Protein AF-D8G787-F1 (afdb_monomer_lite)

Secondary structure (DSSP, 8-state):
-----HHHHHHHHHHHHHHHHHHHHHHHHHHTTTS-HHIIIIIHHHHHHHHHHHHHHHHH-PPPPPHHHHHHHHHHHIIIIIIHHHHHHHHHHHS-HHHHHHHHHHTHHHH-

Structure (mmCIF, N/CA/C/O backbone):
data_AF-D8G787-F1
#
_entry.id   AF-D8G787-F1
#
loop_
_atom_site.group_PDB
_atom_site.id
_atom_site.type_symbol
_atom_site.label_atom_id
_atom_site.label_alt_id
_atom_site.label_comp_id
_atom_site.label_asym_id
_atom_site.label_entity_id
_atom_site.label_seq_id
_atom_site.pdbx_PDB_ins_code
_atom_site.Cartn_x
_atom_site.Cartn_y
_atom_site.Cartn_z
_atom_site.occupancy
_atom_site.B_iso_or_equiv
_atom_site.auth_seq_id
_atom_site.auth_comp_id
_atom_site.auth_asym_id
_atom_site.auth_atom_id
_atom_site.pdbx_PDB_model_num
ATOM 1 N N . MET A 1 1 ? -1.418 21.234 27.015 1.00 49.06 1 MET A N 1
ATOM 2 C CA . MET A 1 1 ? -1.346 20.612 25.673 1.00 49.06 1 MET A CA 1
ATOM 3 C C . MET A 1 1 ? -2.450 21.212 24.825 1.00 49.06 1 MET A C 1
ATOM 5 O O . MET A 1 1 ? -3.602 21.103 25.216 1.00 49.06 1 MET A O 1
ATOM 9 N N . LYS A 1 2 ? -2.110 21.927 23.748 1.00 63.28 2 LYS A N 1
ATOM 10 C CA . LYS A 1 2 ? -3.100 22.524 22.839 1.00 63.28 2 LYS A CA 1
ATOM 11 C C . LYS A 1 2 ? -3.825 21.368 22.143 1.00 63.28 2 LYS A C 1
ATOM 13 O O . LYS A 1 2 ? -3.163 20.541 21.523 1.00 63.28 2 LYS A O 1
ATOM 18 N N . GLN A 1 3 ? -5.133 21.250 22.349 1.00 72.69 3 GLN A N 1
ATOM 19 C CA . GLN A 1 3 ? -5.938 20.175 21.777 1.00 72.69 3 GLN A CA 1
ATOM 20 C C . GLN A 1 3 ? -5.917 20.350 20.256 1.00 72.69 3 GLN A C 1
ATOM 22 O O . GLN A 1 3 ? -6.335 21.389 19.751 1.00 72.69 3 GLN A O 1
ATOM 27 N N . ILE A 1 4 ? -5.294 19.404 19.553 1.00 78.44 4 ILE A N 1
ATOM 28 C CA . ILE A 1 4 ? -5.191 19.449 18.094 1.00 78.44 4 ILE A CA 1
ATOM 29 C C . ILE A 1 4 ? -6.598 19.227 17.551 1.00 78.44 4 ILE A C 1
ATOM 31 O O . ILE A 1 4 ? -7.279 18.291 17.970 1.00 78.44 4 ILE A O 1
ATOM 35 N N . ASP A 1 5 ? -7.029 20.109 16.658 1.00 90.31 5 ASP A N 1
ATOM 36 C CA . ASP A 1 5 ? -8.338 20.003 16.038 1.00 90.31 5 ASP A CA 1
ATOM 37 C C . ASP A 1 5 ? -8.436 18.736 15.169 1.00 90.31 5 ASP A C 1
ATOM 39 O O . ASP A 1 5 ? -7.462 18.318 14.534 1.00 90.31 5 ASP A O 1
ATOM 43 N N . SER A 1 6 ? -9.615 18.113 15.151 1.00 91.38 6 SER A N 1
ATOM 44 C CA . SER A 1 6 ? -9.838 16.834 14.460 1.00 91.38 6 SER A CA 1
ATOM 45 C C . SER A 1 6 ? -9.625 16.964 12.953 1.00 91.38 6 SER A C 1
ATOM 47 O O . SER A 1 6 ? -9.120 16.036 12.322 1.00 91.38 6 SER A O 1
ATOM 49 N N . GLU A 1 7 ? -9.931 18.135 12.388 1.00 93.12 7 GLU A N 1
ATOM 50 C CA . GLU A 1 7 ? -9.656 18.454 10.988 1.00 93.12 7 GLU A CA 1
ATOM 51 C C . GLU A 1 7 ? -8.150 18.442 10.699 1.00 93.12 7 GLU A C 1
ATOM 53 O O . GLU A 1 7 ? -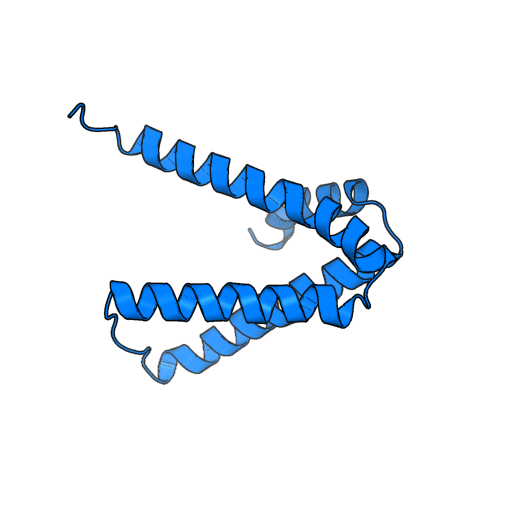7.697 17.798 9.753 1.00 93.12 7 GLU A O 1
ATOM 58 N N . THR A 1 8 ? -7.347 19.064 11.569 1.00 93.94 8 THR A N 1
ATOM 59 C CA . THR A 1 8 ? -5.882 19.098 11.420 1.00 93.94 8 THR A CA 1
ATOM 60 C C . THR A 1 8 ? -5.279 17.693 11.499 1.00 93.94 8 THR A C 1
ATOM 62 O O . THR A 1 8 ? -4.379 17.361 10.728 1.00 93.94 8 THR A O 1
ATOM 65 N N . VAL A 1 9 ? -5.789 16.840 12.396 1.00 94.31 9 VAL A N 1
ATOM 66 C CA . VAL A 1 9 ? -5.367 15.432 12.492 1.00 94.31 9 VAL A CA 1
ATOM 67 C C . VAL A 1 9 ? -5.737 14.657 11.223 1.00 94.31 9 VAL A C 1
ATOM 69 O O . VAL A 1 9 ? -4.907 13.918 10.692 1.00 94.31 9 VAL A O 1
ATOM 72 N N . GLY A 1 10 ? -6.953 14.853 10.703 1.00 95.00 10 GLY A N 1
ATOM 73 C CA . GLY A 1 10 ? -7.402 14.240 9.453 1.00 95.00 10 GLY A CA 1
ATOM 74 C C . GLY A 1 10 ? -6.529 14.636 8.260 1.00 95.00 10 GLY A C 1
ATOM 75 O O . GLY A 1 10 ? -6.066 13.768 7.518 1.00 95.00 10 GLY A O 1
ATOM 76 N N . LEU A 1 11 ? -6.228 15.930 8.119 1.00 95.81 11 LEU A N 1
ATOM 77 C CA . LEU A 1 11 ? -5.338 16.452 7.078 1.00 95.81 11 LEU A CA 1
ATOM 78 C C . LEU A 1 11 ? -3.915 15.899 7.208 1.00 95.81 11 LEU A C 1
ATOM 80 O O . LEU A 1 11 ? -3.309 15.532 6.201 1.00 95.81 11 LEU A O 1
ATOM 84 N N . ALA A 1 12 ? -3.392 15.779 8.431 1.00 96.00 12 ALA A N 1
ATOM 85 C CA . ALA A 1 12 ? -2.073 15.202 8.670 1.00 96.00 12 ALA A CA 1
ATOM 86 C C . ALA A 1 12 ? -2.003 13.729 8.234 1.00 96.00 12 ALA A C 1
ATOM 88 O O . ALA A 1 12 ? -1.056 13.336 7.549 1.00 96.00 12 ALA A O 1
ATOM 89 N N . TYR A 1 13 ? -3.012 12.916 8.570 1.00 95.50 13 TYR A N 1
ATOM 90 C CA . TYR A 1 13 ? -3.075 11.525 8.115 1.00 95.50 13 TYR A CA 1
ATOM 91 C C . TYR A 1 13 ? -3.265 11.410 6.602 1.00 95.50 13 TYR A C 1
ATOM 93 O O . TYR A 1 13 ? -2.619 10.570 5.976 1.00 95.50 13 TYR A O 1
ATOM 101 N N . GLY A 1 14 ? -4.092 12.272 6.005 1.00 95.75 14 GLY A N 1
ATOM 102 C CA . GLY A 1 14 ? -4.268 12.339 4.555 1.00 95.75 14 GLY A CA 1
ATOM 103 C C . GLY A 1 14 ? -2.957 12.658 3.835 1.00 95.75 14 GLY A C 1
ATOM 104 O O . GLY A 1 14 ? -2.556 11.925 2.932 1.00 95.75 14 GLY A O 1
ATOM 105 N N . PHE A 1 15 ? -2.240 13.691 4.286 1.00 96.25 15 PHE A N 1
ATOM 106 C CA . PHE A 1 15 ? -0.932 14.061 3.745 1.00 96.25 15 PHE A CA 1
ATOM 107 C C . PHE A 1 15 ? 0.088 12.926 3.873 1.00 96.25 15 PHE A C 1
ATOM 109 O O . PHE A 1 15 ? 0.779 12.602 2.909 1.00 96.25 15 PHE A O 1
ATOM 116 N N . LEU A 1 16 ? 0.156 12.283 5.041 1.00 96.69 16 LEU A N 1
ATOM 117 C CA . LEU A 1 16 ? 1.065 11.164 5.283 1.00 96.69 16 LEU A CA 1
ATOM 118 C C . LEU A 1 16 ? 0.740 9.974 4.368 1.00 96.69 16 LEU A C 1
ATOM 120 O O . LEU A 1 16 ? 1.649 9.367 3.802 1.00 96.69 16 LEU A O 1
ATOM 124 N N . GLY A 1 17 ? -0.548 9.691 4.155 1.00 93.56 17 GLY A N 1
ATOM 125 C CA . GLY A 1 17 ? -1.007 8.721 3.166 1.00 93.56 17 GLY A CA 1
ATOM 126 C C . GLY A 1 17 ? -0.521 9.073 1.761 1.00 93.56 17 GLY A C 1
ATOM 127 O O . GLY A 1 17 ? 0.168 8.270 1.136 1.00 93.56 17 GLY A O 1
ATOM 128 N N . VAL A 1 18 ? -0.805 10.290 1.285 1.00 94.38 18 VAL A N 1
ATOM 129 C CA . VAL A 1 18 ? -0.373 10.763 -0.042 1.00 94.38 18 VAL A CA 1
ATOM 130 C C . VAL A 1 18 ? 1.142 10.647 -0.205 1.00 94.38 18 VAL A C 1
ATOM 132 O O . VAL A 1 18 ? 1.603 10.151 -1.232 1.00 94.38 18 VAL A O 1
ATOM 135 N N . LEU A 1 19 ? 1.922 11.035 0.804 1.00 95.31 19 LEU A N 1
ATOM 136 C CA . LEU A 1 19 ? 3.381 10.968 0.774 1.00 95.31 19 LEU A CA 1
ATOM 137 C C . LEU A 1 19 ? 3.889 9.523 0.635 1.00 95.31 19 LEU A C 1
ATOM 139 O O . LEU A 1 19 ? 4.695 9.242 -0.253 1.00 95.31 19 LEU A O 1
ATOM 143 N N . ILE A 1 20 ? 3.387 8.590 1.452 1.00 93.00 20 ILE A N 1
ATOM 144 C CA . ILE A 1 20 ? 3.782 7.170 1.392 1.00 93.00 20 ILE A CA 1
ATOM 145 C C . ILE A 1 20 ? 3.370 6.538 0.054 1.00 93.00 20 ILE A C 1
ATOM 147 O O . ILE A 1 20 ? 4.163 5.839 -0.587 1.00 93.00 20 ILE A O 1
ATOM 151 N N . PHE A 1 21 ? 2.143 6.795 -0.402 1.00 89.19 21 PHE A N 1
ATOM 152 C CA . PHE A 1 21 ? 1.637 6.227 -1.652 1.00 89.19 21 PHE A CA 1
ATOM 153 C C . PHE A 1 21 ? 2.367 6.786 -2.879 1.00 89.19 21 PHE A C 1
ATOM 155 O O . PHE A 1 21 ? 2.713 6.016 -3.776 1.00 89.19 21 PHE A O 1
ATOM 162 N N . SER A 1 22 ? 2.698 8.080 -2.892 1.00 91.56 22 SER A N 1
ATOM 163 C CA . SER A 1 22 ? 3.430 8.717 -3.999 1.00 91.56 22 SER A CA 1
ATOM 164 C C . SER A 1 22 ? 4.817 8.108 -4.210 1.00 91.56 22 SER A C 1
ATOM 166 O O . SER A 1 22 ? 5.271 7.961 -5.343 1.00 91.56 22 SER A O 1
ATOM 168 N N . LEU A 1 23 ? 5.482 7.695 -3.127 1.00 93.50 23 LEU A N 1
ATOM 169 C CA . LEU A 1 23 ? 6.803 7.064 -3.178 1.00 93.50 23 LEU A CA 1
ATOM 170 C C . LEU A 1 23 ? 6.760 5.586 -3.589 1.00 93.50 23 LEU A C 1
ATOM 172 O O . LEU A 1 23 ? 7.786 5.032 -3.984 1.00 93.50 23 LEU A O 1
ATOM 176 N N . THR A 1 24 ? 5.590 4.943 -3.545 1.00 92.12 24 THR A N 1
ATOM 177 C CA . THR A 1 24 ? 5.467 3.497 -3.770 1.00 92.12 24 THR A CA 1
ATOM 178 C C . THR A 1 24 ? 5.923 3.086 -5.170 1.00 92.12 24 THR A C 1
ATOM 180 O O . THR A 1 24 ? 6.698 2.138 -5.302 1.00 92.12 24 THR A O 1
ATOM 183 N N . LEU A 1 25 ? 5.476 3.783 -6.222 1.00 92.38 25 LEU A N 1
ATOM 184 C CA . LEU A 1 25 ? 5.847 3.439 -7.600 1.00 92.38 25 LEU A CA 1
ATOM 185 C C . LEU A 1 25 ? 7.320 3.743 -7.919 1.00 92.38 25 LEU A C 1
ATOM 187 O O . LEU A 1 25 ? 7.980 2.841 -8.437 1.00 92.38 25 LEU A O 1
ATOM 191 N N . PRO A 1 26 ? 7.880 4.926 -7.583 1.00 93.31 26 PRO A N 1
ATOM 192 C CA . PRO A 1 26 ? 9.313 5.183 -7.732 1.00 93.31 26 PRO A CA 1
ATOM 193 C C . PRO A 1 26 ? 10.184 4.156 -7.001 1.00 93.31 26 PRO A C 1
ATOM 195 O O . PRO A 1 26 ? 11.102 3.599 -7.598 1.00 93.31 26 PRO A O 1
ATOM 198 N N . ALA A 1 27 ? 9.863 3.838 -5.743 1.00 93.81 27 ALA A N 1
ATOM 199 C CA . ALA A 1 27 ? 10.607 2.843 -4.973 1.00 93.81 27 ALA A CA 1
ATOM 200 C C . ALA A 1 27 ? 10.491 1.440 -5.587 1.00 93.81 27 ALA A C 1
ATOM 202 O O . ALA A 1 27 ? 11.486 0.731 -5.701 1.00 93.81 27 ALA A O 1
ATOM 203 N N . THR A 1 28 ? 9.295 1.053 -6.046 1.00 93.19 28 THR A N 1
ATOM 204 C CA . THR A 1 28 ? 9.091 -0.232 -6.732 1.00 93.19 28 THR A CA 1
ATOM 205 C C . THR A 1 28 ? 9.902 -0.289 -8.024 1.00 93.19 28 THR A C 1
ATOM 207 O O . THR A 1 28 ? 10.561 -1.291 -8.272 1.00 93.19 28 THR A O 1
ATOM 210 N N . ARG A 1 29 ? 9.915 0.789 -8.820 1.00 93.88 29 ARG A N 1
ATOM 211 C CA . ARG A 1 29 ? 10.685 0.881 -10.068 1.00 93.88 29 ARG A CA 1
ATOM 212 C C . ARG A 1 29 ? 12.188 0.729 -9.853 1.00 93.88 29 ARG A C 1
ATOM 214 O O . ARG A 1 29 ? 12.848 0.124 -10.698 1.00 93.88 29 ARG A O 1
ATOM 221 N N . LEU A 1 30 ? 12.703 1.278 -8.754 1.00 94.31 30 LEU A N 1
ATOM 222 C CA . LEU A 1 30 ? 14.095 1.108 -8.342 1.00 94.31 30 LEU A CA 1
ATOM 223 C C . LEU A 1 30 ? 14.362 -0.329 -7.875 1.00 94.31 30 LEU A C 1
ATOM 225 O O . LEU A 1 30 ? 15.306 -0.951 -8.341 1.00 94.31 30 LEU A O 1
ATOM 229 N N . ALA A 1 31 ? 13.498 -0.896 -7.031 1.00 93.69 31 ALA A N 1
ATOM 230 C CA . ALA A 1 31 ? 13.696 -2.234 -6.474 1.00 93.69 31 ALA A CA 1
ATOM 231 C C . ALA A 1 31 ? 13.640 -3.350 -7.535 1.00 93.69 31 ALA A C 1
ATOM 233 O O . ALA A 1 31 ? 14.449 -4.275 -7.500 1.00 93.69 31 ALA A O 1
ATOM 234 N N . VAL A 1 32 ? 12.722 -3.264 -8.507 1.00 95.25 32 VAL A N 1
ATOM 235 C CA . VAL A 1 32 ? 12.600 -4.283 -9.571 1.00 95.25 32 VAL A CA 1
ATOM 236 C C . VAL A 1 32 ? 13.731 -4.242 -10.603 1.00 95.25 32 VAL A C 1
ATOM 238 O O . VAL A 1 32 ? 13.788 -5.110 -11.473 1.00 95.25 32 VAL A O 1
ATOM 241 N N . ALA A 1 33 ? 14.612 -3.238 -10.538 1.00 91.75 33 ALA A N 1
ATOM 242 C CA . ALA A 1 33 ? 15.826 -3.204 -11.349 1.00 91.75 33 ALA A CA 1
ATOM 243 C C . ALA A 1 33 ? 16.874 -4.218 -10.858 1.00 91.75 33 ALA A C 1
ATOM 245 O O . ALA A 1 33 ? 17.667 -4.699 -11.661 1.00 91.75 33 ALA A O 1
ATOM 246 N N . GLU A 1 34 ? 16.853 -4.558 -9.566 1.00 92.50 34 GLU A N 1
ATOM 247 C CA . GLU A 1 34 ? 17.840 -5.446 -8.937 1.00 92.50 34 GLU A CA 1
ATOM 248 C C . GLU A 1 34 ? 17.227 -6.761 -8.431 1.00 92.50 34 GLU A C 1
ATOM 250 O O . GLU A 1 34 ? 17.914 -7.775 -8.342 1.00 92.50 34 GLU A O 1
ATOM 255 N N . ILE A 1 35 ? 15.929 -6.767 -8.112 1.00 92.94 35 ILE A N 1
ATOM 256 C CA . ILE A 1 35 ? 15.224 -7.895 -7.490 1.00 92.94 35 ILE A CA 1
ATOM 257 C C . ILE A 1 35 ? 14.056 -8.328 -8.387 1.00 92.94 35 ILE A C 1
ATOM 259 O O . ILE A 1 35 ? 13.421 -7.503 -9.045 1.00 92.94 35 ILE A O 1
ATOM 263 N N . ASP A 1 36 ? 13.720 -9.623 -8.402 1.00 92.06 36 ASP A N 1
ATOM 264 C CA . ASP A 1 36 ? 12.552 -10.095 -9.150 1.00 92.06 36 ASP A CA 1
ATOM 265 C C . ASP A 1 36 ? 11.252 -9.403 -8.697 1.00 92.06 36 ASP A C 1
ATOM 267 O O . ASP A 1 36 ? 10.964 -9.275 -7.503 1.00 92.06 36 ASP A O 1
ATOM 271 N N . SER A 1 37 ? 10.425 -8.998 -9.665 1.00 89.81 37 SER A N 1
ATOM 272 C CA . SER A 1 37 ? 9.182 -8.260 -9.415 1.00 89.81 37 SER A CA 1
ATOM 273 C C . SER A 1 37 ? 8.198 -9.002 -8.516 1.00 89.81 37 SER A C 1
ATOM 275 O O . SER A 1 37 ? 7.428 -8.366 -7.800 1.00 89.81 37 SER A O 1
ATOM 277 N N . THR A 1 38 ? 8.220 -10.334 -8.526 1.00 91.81 38 THR A N 1
ATOM 278 C CA . THR A 1 38 ? 7.359 -11.162 -7.676 1.00 91.81 38 THR A CA 1
ATOM 279 C C . THR A 1 38 ? 7.757 -11.018 -6.216 1.00 91.81 38 THR A C 1
ATOM 281 O O . THR A 1 38 ? 6.899 -10.832 -5.354 1.00 91.81 38 THR A O 1
ATOM 284 N N . VAL A 1 39 ? 9.064 -11.030 -5.941 1.00 91.81 39 VAL A N 1
ATOM 285 C CA . VAL A 1 39 ? 9.612 -10.852 -4.592 1.00 91.81 39 VAL A CA 1
ATOM 286 C C . VAL A 1 39 ? 9.389 -9.420 -4.116 1.00 91.81 39 VAL A C 1
ATOM 288 O O . VAL A 1 39 ? 8.938 -9.219 -2.992 1.00 91.81 39 VAL A O 1
ATOM 291 N N . VAL A 1 40 ? 9.617 -8.420 -4.973 1.00 91.94 40 VAL A N 1
ATOM 292 C CA . VAL A 1 40 ? 9.357 -7.012 -4.629 1.00 91.94 40 VAL A CA 1
ATOM 293 C C . VAL A 1 40 ? 7.873 -6.775 -4.342 1.00 91.94 40 VAL A C 1
ATOM 295 O O . VAL A 1 40 ? 7.537 -6.136 -3.347 1.00 91.94 40 VAL A O 1
ATOM 298 N N . GLY A 1 41 ? 6.978 -7.283 -5.193 1.00 90.81 41 GLY A N 1
ATOM 299 C CA . GLY A 1 41 ? 5.532 -7.110 -5.066 1.00 90.81 41 GLY A CA 1
ATOM 300 C C . GLY A 1 41 ? 4.949 -7.855 -3.866 1.00 90.81 41 GLY A C 1
ATOM 301 O O . GLY A 1 41 ? 4.405 -7.229 -2.9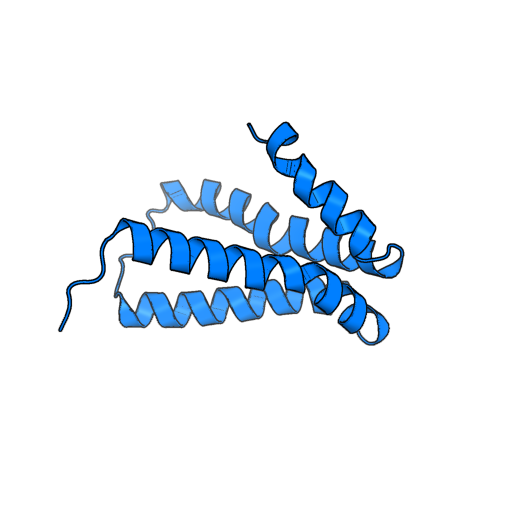55 1.00 90.81 41 GLY A O 1
ATOM 302 N N . LEU A 1 42 ? 5.080 -9.185 -3.844 1.00 90.56 42 LEU A N 1
ATOM 303 C CA . LEU A 1 42 ? 4.493 -10.025 -2.795 1.00 90.56 42 LEU A CA 1
ATOM 304 C C . LEU A 1 42 ? 5.249 -9.906 -1.475 1.00 90.56 42 LEU A C 1
ATOM 306 O O . LEU A 1 42 ? 4.622 -9.827 -0.421 1.00 90.56 42 LEU A O 1
ATOM 310 N N . GLY A 1 43 ? 6.582 -9.857 -1.518 1.00 89.94 43 GLY A N 1
ATOM 311 C CA . GLY A 1 43 ? 7.414 -9.791 -0.320 1.00 89.94 43 GLY A CA 1
ATOM 312 C C . GLY A 1 43 ? 7.099 -8.555 0.514 1.00 89.94 43 GLY A C 1
ATOM 313 O O . GLY A 1 43 ? 6.809 -8.682 1.703 1.00 89.94 43 GLY A O 1
ATOM 314 N N . ARG A 1 44 ? 7.047 -7.364 -0.103 1.00 87.56 44 ARG A N 1
ATOM 315 C CA . ARG A 1 44 ? 6.714 -6.134 0.637 1.00 87.56 44 ARG A CA 1
ATOM 316 C C . ARG A 1 44 ? 5.282 -6.147 1.166 1.00 87.56 44 ARG A C 1
ATOM 318 O O . ARG A 1 44 ? 5.061 -5.712 2.291 1.00 87.56 44 ARG A O 1
ATOM 325 N N . ALA A 1 45 ? 4.323 -6.646 0.382 1.00 8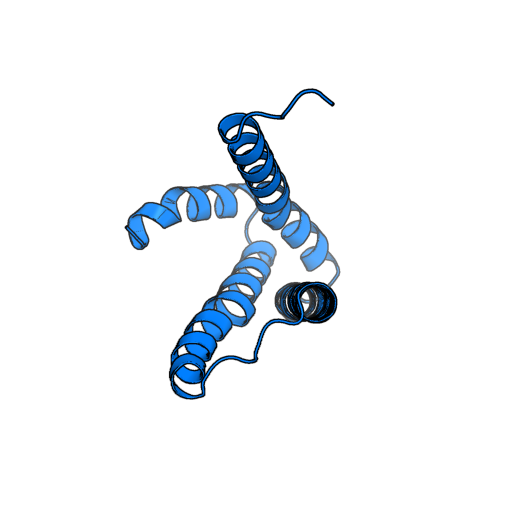8.62 45 ALA A N 1
ATOM 326 C CA . ALA A 1 45 ? 2.920 -6.667 0.777 1.00 88.62 45 ALA A CA 1
ATOM 327 C C . ALA A 1 45 ? 2.707 -7.606 1.971 1.00 88.62 45 ALA A C 1
ATOM 329 O O . ALA A 1 45 ? 2.168 -7.197 2.993 1.00 88.62 45 ALA A O 1
ATOM 330 N N . ILE A 1 46 ? 3.209 -8.839 1.891 1.00 90.44 46 ILE A N 1
ATOM 331 C CA . ILE A 1 46 ? 3.040 -9.837 2.950 1.00 90.44 46 ILE A CA 1
ATOM 332 C C . ILE A 1 46 ? 3.792 -9.419 4.215 1.00 90.44 46 ILE A C 1
ATOM 334 O O . ILE A 1 46 ? 3.216 -9.451 5.303 1.00 90.44 46 ILE A O 1
ATOM 338 N N . VAL A 1 47 ? 5.058 -9.008 4.099 1.00 90.81 47 VAL A N 1
ATOM 339 C CA . VAL A 1 47 ? 5.884 -8.672 5.268 1.00 90.81 47 VAL A CA 1
ATOM 340 C C . VAL A 1 47 ? 5.360 -7.415 5.955 1.00 90.81 47 VAL A C 1
ATOM 342 O O . VAL A 1 47 ? 5.112 -7.447 7.158 1.00 90.81 47 VAL A O 1
ATOM 345 N N . ALA A 1 48 ? 5.120 -6.327 5.217 1.00 89.00 48 ALA A N 1
ATOM 346 C CA . ALA A 1 48 ? 4.657 -5.087 5.834 1.00 89.00 48 ALA A CA 1
ATOM 347 C C . ALA A 1 48 ? 3.268 -5.262 6.460 1.00 89.00 48 ALA A C 1
ATOM 349 O O . ALA A 1 48 ? 3.070 -4.880 7.614 1.00 89.00 48 ALA A O 1
ATOM 350 N N . SER A 1 49 ? 2.324 -5.889 5.745 1.00 87.44 49 SER A N 1
ATOM 351 C CA . SER A 1 49 ? 0.970 -6.094 6.262 1.00 87.44 49 SER A CA 1
ATOM 352 C C . SER A 1 49 ? 0.938 -7.046 7.455 1.00 87.44 49 SER A C 1
ATOM 354 O O . SER A 1 49 ? 0.250 -6.749 8.428 1.00 87.44 49 SER A O 1
ATOM 356 N N . SER A 1 50 ? 1.685 -8.156 7.433 1.00 89.38 50 SER A N 1
ATOM 357 C CA . SER A 1 50 ? 1.702 -9.096 8.564 1.00 89.38 50 SER A CA 1
ATOM 358 C C . SER A 1 50 ? 2.337 -8.483 9.811 1.00 89.38 50 SER A C 1
ATOM 360 O O . SER A 1 50 ? 1.763 -8.591 10.894 1.00 89.38 50 SER A O 1
ATOM 362 N N . LEU A 1 51 ? 3.464 -7.777 9.673 1.00 93.50 51 LEU A N 1
ATOM 363 C CA . LEU A 1 51 ? 4.124 -7.115 10.798 1.00 93.50 51 LEU A CA 1
ATOM 364 C C . LEU A 1 51 ? 3.228 -6.044 11.428 1.00 93.50 51 LEU A C 1
ATOM 366 O O . LEU A 1 51 ? 3.016 -6.069 12.642 1.00 93.50 51 LEU A O 1
ATOM 370 N N . LEU A 1 52 ? 2.649 -5.149 10.619 1.00 90.12 52 LEU A N 1
ATOM 371 C CA . LEU A 1 52 ? 1.715 -4.133 11.114 1.00 90.12 52 LEU A CA 1
ATOM 372 C C . LEU A 1 52 ? 0.478 -4.762 11.757 1.00 90.12 52 LEU A C 1
ATOM 374 O O . LEU A 1 52 ? 0.085 -4.338 12.843 1.00 90.12 52 LEU A O 1
ATOM 378 N N . ALA A 1 53 ? -0.109 -5.788 11.137 1.00 89.62 53 ALA A N 1
ATOM 379 C CA . ALA A 1 53 ? -1.269 -6.477 11.692 1.00 89.62 53 ALA A CA 1
ATOM 380 C C . ALA A 1 53 ? -0.955 -7.103 13.059 1.00 89.62 53 ALA A C 1
ATOM 382 O O . ALA A 1 53 ? -1.721 -6.921 14.002 1.00 89.62 53 ALA A O 1
ATOM 383 N N . ILE A 1 54 ? 0.186 -7.786 13.203 1.00 91.81 54 ILE A N 1
ATOM 384 C CA . ILE A 1 54 ? 0.605 -8.399 14.473 1.00 91.81 54 ILE A CA 1
ATOM 385 C C . ILE A 1 54 ? 0.801 -7.332 15.555 1.00 91.81 54 ILE A C 1
ATOM 387 O O . ILE A 1 54 ? 0.335 -7.512 16.681 1.00 91.81 54 ILE A O 1
ATOM 391 N N . ILE A 1 55 ? 1.479 -6.226 15.233 1.00 94.75 55 ILE A N 1
ATOM 392 C CA . ILE A 1 55 ? 1.726 -5.131 16.181 1.00 94.75 55 ILE A CA 1
ATOM 393 C C . ILE A 1 55 ? 0.398 -4.517 16.634 1.00 94.75 55 ILE A C 1
ATOM 395 O O . ILE A 1 55 ? 0.148 -4.403 17.836 1.00 94.75 55 ILE A O 1
ATOM 399 N N . LEU A 1 56 ? -0.483 -4.181 15.690 1.00 92.19 56 LEU A N 1
ATOM 400 C CA . LEU A 1 56 ? -1.766 -3.556 15.994 1.00 92.19 56 LEU A CA 1
ATOM 401 C C . LEU A 1 56 ? -2.676 -4.484 16.793 1.00 92.19 5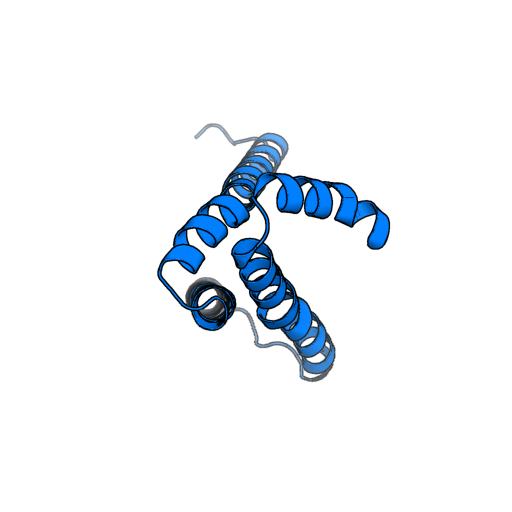6 LEU A C 1
ATOM 403 O O . LEU A 1 56 ? -3.244 -4.039 17.787 1.00 92.19 56 LEU A O 1
ATOM 407 N N . LEU A 1 57 ? -2.780 -5.767 16.439 1.00 91.94 57 LEU A N 1
ATOM 408 C CA . LEU A 1 57 ? -3.584 -6.734 17.193 1.00 91.94 57 LEU A CA 1
ATOM 409 C C . LEU A 1 57 ? -3.065 -6.920 18.625 1.00 91.94 57 LEU A C 1
ATOM 411 O O . LEU A 1 57 ? -3.867 -7.011 19.553 1.00 91.94 57 LEU A O 1
ATOM 415 N N . LYS A 1 58 ? -1.741 -6.912 18.835 1.00 92.69 58 LYS A N 1
ATOM 416 C CA . LYS A 1 58 ? -1.151 -6.986 20.182 1.00 92.69 58 LYS A CA 1
ATOM 417 C C . LYS A 1 58 ? -1.458 -5.750 21.027 1.00 92.69 58 LYS A C 1
ATOM 419 O O . LYS A 1 58 ? -1.764 -5.894 22.209 1.00 92.69 58 LYS A O 1
ATOM 424 N N . ILE A 1 59 ? -1.379 -4.557 20.436 1.00 96.00 59 ILE A N 1
ATOM 425 C CA . ILE A 1 59 ? -1.622 -3.287 21.139 1.00 96.00 59 ILE A CA 1
ATOM 426 C C . ILE A 1 59 ? -3.113 -3.103 21.435 1.00 96.00 59 ILE A C 1
ATOM 428 O O . ILE A 1 59 ? -3.489 -2.756 22.550 1.00 96.00 59 ILE A O 1
ATOM 432 N N . THR A 1 60 ? -3.967 -3.348 20.443 1.00 93.75 60 THR A N 1
ATOM 433 C CA . THR A 1 60 ? -5.404 -3.042 20.515 1.00 93.75 60 THR A CA 1
ATOM 434 C C . THR A 1 60 ? -6.244 -4.174 21.102 1.00 93.75 60 THR A C 1
ATOM 436 O O . THR A 1 60 ? -7.388 -3.932 21.477 1.00 93.75 60 THR A O 1
ATOM 439 N N . ARG A 1 61 ? -5.696 -5.400 21.182 1.00 90.12 61 ARG A N 1
ATOM 440 C CA . ARG A 1 61 ? -6.360 -6.615 21.697 1.00 90.12 61 ARG A CA 1
ATOM 441 C C . ARG A 1 61 ? -7.746 -6.864 21.087 1.00 90.12 61 ARG A C 1
ATOM 443 O O . ARG A 1 61 ? -8.653 -7.343 21.765 1.00 90.12 61 ARG A O 1
ATOM 450 N N . GLN A 1 62 ? -7.914 -6.517 19.813 1.00 86.81 62 GLN A N 1
ATOM 451 C CA . GLN A 1 62 ? -9.196 -6.636 19.120 1.00 86.81 62 GLN A CA 1
ATOM 452 C C . GLN A 1 62 ? -9.623 -8.108 18.977 1.00 86.81 62 GLN A C 1
ATOM 454 O O . GLN A 1 62 ? -8.769 -8.975 18.764 1.00 86.81 62 GLN A O 1
ATOM 459 N N . PRO A 1 63 ? -10.932 -8.408 19.073 1.00 83.31 63 PRO A N 1
ATOM 460 C CA . PRO A 1 63 ? -11.444 -9.753 18.842 1.00 83.31 63 PRO A CA 1
ATOM 461 C C . PRO A 1 63 ? -11.224 -10.181 17.383 1.00 83.31 63 PRO A C 1
ATOM 463 O O . PRO A 1 63 ? -11.308 -9.373 16.458 1.00 83.31 63 PRO A O 1
ATOM 466 N N . LEU A 1 64 ? -10.954 -11.472 17.170 1.00 81.94 64 LEU A N 1
ATOM 467 C CA . LEU A 1 64 ? -10.803 -12.032 15.825 1.00 81.94 64 LEU A CA 1
ATOM 468 C C . LEU A 1 64 ? -12.133 -11.973 15.056 1.00 81.94 64 LEU A C 1
ATOM 470 O O . LEU A 1 64 ? -13.206 -12.165 15.632 1.00 81.94 64 LEU A O 1
ATOM 474 N N . LEU A 1 65 ? -12.057 -11.722 13.744 1.00 80.69 65 LEU A N 1
ATOM 475 C CA . LEU A 1 65 ? -13.235 -11.595 12.883 1.00 80.69 65 LEU A CA 1
ATOM 476 C C . LEU A 1 65 ? -14.096 -12.870 12.899 1.00 80.69 65 LEU A C 1
ATOM 478 O O . LEU A 1 65 ? -13.595 -13.993 12.831 1.00 80.69 65 LEU A O 1
ATOM 482 N N . SER A 1 66 ? -15.419 -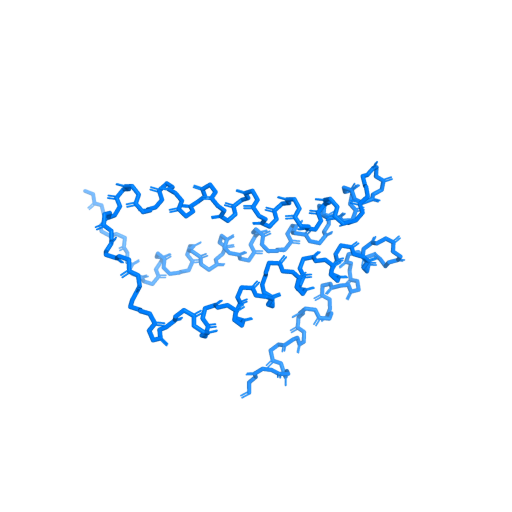12.682 12.907 1.00 86.50 66 SER A N 1
ATOM 483 C CA . SER A 1 66 ? -16.386 -13.771 12.732 1.00 86.50 66 SER A CA 1
ATOM 484 C C . SER A 1 66 ? -16.195 -14.463 11.379 1.00 86.50 66 SER A C 1
ATOM 486 O O . SER A 1 66 ? -15.937 -13.809 10.365 1.00 86.50 66 SER A O 1
ATOM 488 N N . ARG A 1 67 ? -16.396 -15.789 11.334 1.00 85.62 67 ARG A N 1
ATOM 489 C CA . ARG A 1 67 ? -16.201 -16.616 10.125 1.00 85.62 67 ARG A CA 1
ATOM 490 C C . ARG A 1 67 ? -16.985 -16.118 8.907 1.00 85.62 67 ARG A C 1
ATOM 492 O O . ARG A 1 67 ? -16.537 -16.308 7.783 1.00 85.62 67 ARG A O 1
ATOM 499 N N . LYS A 1 68 ? -18.117 -15.439 9.127 1.00 86.44 68 LYS A N 1
ATOM 500 C CA . LYS A 1 68 ? -18.942 -14.841 8.064 1.00 86.44 68 LYS A CA 1
ATOM 501 C C . LYS A 1 68 ? -18.222 -13.734 7.280 1.00 86.44 68 LYS A C 1
ATOM 503 O O . LYS A 1 68 ? -18.549 -13.522 6.122 1.00 86.44 68 LYS A O 1
ATOM 508 N N . HIS A 1 69 ? -17.244 -13.057 7.883 1.00 88.50 69 HIS A N 1
ATOM 509 C CA . HIS A 1 69 ? -16.475 -11.985 7.239 1.00 88.50 69 HIS A CA 1
ATOM 510 C C . HIS A 1 69 ? -15.153 -12.469 6.632 1.00 88.50 69 HIS A C 1
ATOM 512 O O . HIS A 1 69 ? -14.483 -11.704 5.945 1.00 88.50 69 HIS A O 1
ATOM 518 N N . LEU A 1 70 ? -14.770 -13.733 6.846 1.00 90.50 70 LEU A N 1
ATOM 519 C CA . LEU A 1 70 ? -13.532 -14.267 6.275 1.00 90.50 70 LEU A CA 1
ATOM 520 C C . LEU A 1 70 ? -13.603 -14.363 4.751 1.00 90.50 70 LEU A C 1
ATOM 522 O O . LEU A 1 70 ? -12.616 -14.069 4.091 1.00 90.50 70 LEU A O 1
ATOM 526 N N . SER A 1 71 ? -14.764 -14.707 4.186 1.00 90.62 71 SER A N 1
ATOM 527 C CA . SER A 1 71 ? -14.927 -14.802 2.731 1.00 90.62 71 SER A CA 1
ATOM 528 C C . SER A 1 71 ? -14.658 -13.463 2.042 1.00 90.62 71 SER A C 1
ATOM 530 O O . SER A 1 71 ? -13.860 -13.405 1.109 1.00 90.62 71 SER A O 1
ATOM 532 N N . ILE A 1 72 ? -15.260 -12.375 2.532 1.00 92.06 72 ILE A N 1
ATOM 533 C CA . ILE A 1 72 ? -15.053 -11.045 1.951 1.00 92.06 72 ILE A CA 1
ATOM 534 C C . ILE A 1 72 ? -13.638 -10.529 2.212 1.00 92.06 72 ILE A C 1
ATOM 536 O O . ILE A 1 72 ? -13.028 -9.932 1.328 1.00 92.06 72 ILE A O 1
ATOM 540 N N . LEU A 1 73 ? -13.070 -10.838 3.382 1.00 91.12 73 LEU A N 1
ATOM 541 C CA . LEU A 1 73 ? -11.682 -10.514 3.686 1.00 91.12 73 LEU A CA 1
ATOM 542 C C . LEU A 1 73 ? -10.719 -11.210 2.717 1.00 91.12 73 LEU A C 1
ATOM 544 O O . LEU A 1 73 ? -9.776 -10.576 2.259 1.00 91.12 73 LEU A O 1
ATOM 548 N N . CYS A 1 74 ? -10.962 -12.476 2.364 1.00 91.38 74 CYS A N 1
ATOM 549 C CA . CYS A 1 74 ? -10.152 -13.195 1.382 1.00 91.38 74 CYS A CA 1
ATOM 550 C C . CYS A 1 74 ? -10.192 -12.527 0.002 1.00 91.38 74 CYS A C 1
ATOM 552 O O . CYS A 1 74 ? -9.149 -12.419 -0.635 1.00 91.38 74 CYS A O 1
ATOM 554 N N . VAL A 1 75 ? -11.356 -12.038 -0.441 1.00 93.81 75 VAL A N 1
ATOM 555 C CA . VAL A 1 75 ? -11.486 -11.322 -1.724 1.00 93.81 75 VAL A CA 1
ATOM 556 C C . VAL A 1 75 ? -10.686 -10.018 -1.704 1.00 93.81 75 VAL A C 1
ATOM 558 O O . VAL A 1 75 ? -9.891 -9.764 -2.609 1.00 93.81 75 VAL A O 1
ATOM 561 N N . VAL A 1 76 ? -10.835 -9.216 -0.646 1.00 92.88 76 VAL A N 1
ATOM 562 C CA . VAL A 1 76 ? -10.085 -7.959 -0.492 1.00 92.88 76 VAL A CA 1
ATOM 563 C C . VAL A 1 76 ? -8.583 -8.232 -0.397 1.00 92.88 76 VAL A C 1
ATOM 565 O O . VAL A 1 76 ? -7.795 -7.581 -1.078 1.00 92.88 76 VAL A O 1
ATOM 568 N N . ALA A 1 77 ? -8.173 -9.227 0.390 1.00 90.50 77 ALA A N 1
ATOM 569 C CA . ALA A 1 77 ? -6.773 -9.612 0.534 1.00 90.50 77 ALA A CA 1
ATOM 570 C C . ALA A 1 77 ? -6.178 -10.112 -0.789 1.00 90.50 77 ALA A C 1
ATOM 572 O O . ALA A 1 77 ? -5.049 -9.756 -1.114 1.00 90.50 77 ALA A O 1
ATOM 573 N N . ALA A 1 78 ? -6.931 -10.873 -1.587 1.00 92.62 78 ALA A N 1
ATOM 574 C CA . ALA A 1 78 ? -6.487 -11.295 -2.912 1.00 92.62 78 ALA A CA 1
ATOM 575 C C . ALA A 1 78 ? -6.206 -10.083 -3.815 1.00 92.62 78 ALA A C 1
ATOM 577 O O . ALA A 1 78 ? -5.160 -10.031 -4.458 1.00 92.62 78 ALA A O 1
ATOM 578 N N . GLY A 1 79 ? -7.073 -9.068 -3.808 1.00 92.62 79 GLY A N 1
ATOM 579 C CA . GLY A 1 79 ? -6.848 -7.834 -4.564 1.00 92.62 79 GLY A CA 1
ATOM 580 C C . GLY A 1 79 ? -5.670 -7.005 -4.043 1.00 92.62 79 GLY A C 1
ATOM 581 O O . GLY A 1 79 ? -4.819 -6.583 -4.821 1.00 92.62 79 GLY A O 1
ATOM 582 N N . VAL A 1 80 ? -5.593 -6.788 -2.729 1.00 90.38 80 VAL A N 1
ATOM 583 C CA . VAL A 1 80 ? -4.656 -5.830 -2.115 1.00 90.38 80 VAL A CA 1
ATOM 584 C C . VAL A 1 80 ? -3.263 -6.417 -1.875 1.00 90.38 80 VAL A C 1
ATOM 586 O O . VAL A 1 80 ? -2.285 -5.677 -1.927 1.00 90.38 80 VAL A O 1
ATOM 589 N N . ILE A 1 81 ? -3.143 -7.726 -1.630 1.00 88.19 81 ILE A N 1
ATOM 590 C CA . ILE A 1 81 ? -1.854 -8.391 -1.365 1.00 88.19 81 ILE A CA 1
ATOM 591 C C . ILE A 1 81 ? -1.288 -9.020 -2.635 1.00 88.19 81 ILE A C 1
ATOM 593 O O . ILE A 1 81 ? -0.087 -8.920 -2.878 1.00 88.19 81 ILE A O 1
ATOM 597 N N . VAL A 1 82 ? -2.139 -9.657 -3.445 1.00 88.81 82 VAL A N 1
ATOM 598 C CA . VAL A 1 82 ? -1.690 -10.363 -4.650 1.00 88.81 82 VAL A CA 1
ATOM 599 C C . VAL A 1 82 ? -1.871 -9.484 -5.879 1.00 88.81 82 VAL A C 1
ATOM 601 O O . VAL A 1 82 ? -0.883 -9.120 -6.502 1.00 88.81 82 VAL A O 1
ATOM 604 N N . GLY A 1 83 ? -3.107 -9.102 -6.204 1.00 91.50 83 GLY A N 1
ATOM 605 C CA . GLY A 1 83 ? -3.441 -8.416 -7.453 1.00 91.50 83 GLY A CA 1
ATOM 606 C C . GLY A 1 83 ? -2.648 -7.128 -7.654 1.00 91.50 83 GLY A C 1
ATOM 607 O O . GLY A 1 83 ? -1.812 -7.039 -8.549 1.00 91.50 83 GLY A O 1
ATOM 608 N N . PHE A 1 84 ? -2.873 -6.132 -6.801 1.00 91.19 84 PHE A N 1
ATOM 609 C CA . PHE A 1 84 ? -2.273 -4.815 -6.963 1.00 91.19 84 PHE A CA 1
ATOM 610 C C . PHE A 1 84 ? -0.736 -4.828 -6.867 1.00 91.19 84 PHE A C 1
ATOM 612 O O . PHE A 1 84 ? -0.099 -4.365 -7.813 1.00 91.19 84 PHE A O 1
ATOM 619 N N . PRO A 1 85 ? -0.098 -5.369 -5.806 1.00 91.94 85 PRO A N 1
ATOM 620 C CA . PRO A 1 85 ? 1.351 -5.269 -5.645 1.00 91.94 85 PRO A CA 1
ATOM 621 C C . PRO A 1 85 ? 2.133 -6.062 -6.690 1.00 91.94 85 PRO A C 1
ATOM 623 O O . PRO A 1 85 ? 3.199 -5.610 -7.109 1.00 91.94 85 PRO A O 1
ATOM 626 N N . LEU A 1 86 ? 1.620 -7.225 -7.112 1.00 92.44 86 LEU A N 1
ATOM 627 C CA . LEU A 1 86 ? 2.266 -8.055 -8.127 1.00 92.44 86 LEU A CA 1
ATOM 628 C C . LEU A 1 86 ? 2.161 -7.405 -9.507 1.00 92.44 86 LEU A C 1
ATOM 630 O O . LEU A 1 86 ? 3.176 -7.249 -10.185 1.00 92.44 86 LEU A O 1
ATOM 634 N N . LEU A 1 87 ? 0.955 -6.983 -9.905 1.00 92.75 87 LEU A N 1
ATOM 635 C CA . LEU A 1 87 ? 0.733 -6.340 -11.201 1.00 92.75 87 LEU A CA 1
ATOM 636 C C . LEU A 1 87 ? 1.465 -4.999 -11.288 1.00 92.75 87 LEU A C 1
ATOM 638 O O . LEU A 1 87 ? 2.075 -4.703 -12.315 1.00 92.75 87 LEU A O 1
ATOM 642 N N . SER A 1 88 ? 1.477 -4.209 -10.207 1.00 92.25 88 SER A N 1
ATOM 643 C CA . SER A 1 88 ? 2.204 -2.941 -10.180 1.00 92.25 88 SER A CA 1
ATOM 644 C C . SER A 1 88 ? 3.717 -3.163 -10.260 1.00 92.25 88 SER A C 1
ATOM 646 O O . SER A 1 88 ? 4.389 -2.467 -11.015 1.00 92.25 88 SER A O 1
ATOM 648 N N . ALA A 1 89 ? 4.270 -4.142 -9.533 1.00 92.50 89 ALA A N 1
ATOM 649 C CA . ALA A 1 89 ? 5.694 -4.471 -9.613 1.00 92.50 89 ALA A CA 1
ATOM 650 C C . ALA A 1 89 ? 6.089 -4.994 -10.999 1.00 92.50 89 ALA A C 1
ATOM 652 O O . ALA A 1 89 ? 7.137 -4.619 -11.524 1.00 92.50 89 ALA A O 1
ATOM 653 N N . TRP A 1 90 ? 5.238 -5.812 -11.618 1.00 94.12 90 TRP A N 1
ATOM 654 C CA . TRP A 1 90 ? 5.453 -6.294 -12.977 1.00 94.12 90 TRP A CA 1
ATOM 655 C C . TRP A 1 90 ? 5.440 -5.149 -13.999 1.00 94.12 90 TRP A C 1
ATOM 657 O O . TRP A 1 90 ? 6.365 -5.040 -14.803 1.00 94.12 90 TRP A O 1
ATOM 667 N N . ALA A 1 91 ? 4.464 -4.240 -13.920 1.00 92.81 91 ALA A N 1
ATOM 668 C CA . ALA A 1 91 ? 4.395 -3.064 -14.788 1.00 92.81 91 ALA A CA 1
ATOM 669 C C . ALA A 1 91 ? 5.638 -2.171 -14.647 1.00 92.81 91 ALA A C 1
ATOM 671 O O . ALA A 1 91 ? 6.178 -1.693 -15.645 1.00 92.81 91 ALA A O 1
ATOM 672 N N . MET A 1 92 ? 6.145 -1.997 -13.422 1.00 95.44 92 MET A N 1
ATOM 673 C CA . MET A 1 92 ? 7.355 -1.213 -13.162 1.00 95.44 92 MET A CA 1
ATOM 674 C C . MET A 1 92 ? 8.632 -1.837 -13.748 1.00 95.44 92 MET A C 1
ATOM 676 O O . MET A 1 92 ? 9.644 -1.149 -13.816 1.00 95.44 92 MET A O 1
ATOM 680 N N . ARG A 1 93 ? 8.632 -3.090 -14.226 1.00 92.94 93 ARG A N 1
ATOM 681 C CA . ARG A 1 93 ? 9.782 -3.604 -14.997 1.00 92.94 93 ARG A CA 1
ATOM 682 C C . ARG A 1 93 ? 9.934 -2.886 -16.339 1.00 92.94 93 ARG A C 1
ATOM 684 O O . ARG A 1 93 ? 11.053 -2.711 -16.810 1.00 92.94 93 ARG A O 1
ATOM 691 N N . TRP A 1 94 ? 8.820 -2.459 -16.933 1.00 91.88 94 TRP A N 1
ATOM 692 C CA . TRP A 1 94 ? 8.772 -1.969 -18.313 1.00 91.88 94 TRP A CA 1
ATOM 693 C C . TRP A 1 94 ? 8.402 -0.490 -18.416 1.00 91.88 94 TRP A C 1
ATOM 695 O O . TRP A 1 94 ? 8.882 0.200 -19.311 1.00 91.88 94 TRP A O 1
ATOM 705 N N . LEU A 1 95 ? 7.573 0.015 -17.498 1.00 93.62 95 LEU A N 1
ATOM 706 C CA . LEU A 1 95 ? 7.085 1.390 -17.519 1.00 93.62 95 LEU A CA 1
ATOM 707 C C . LEU A 1 95 ? 7.801 2.268 -16.484 1.00 93.62 95 LEU A C 1
ATOM 709 O O . LEU A 1 95 ? 8.157 1.802 -15.397 1.00 93.62 95 LEU A O 1
ATOM 713 N N . PRO A 1 96 ? 7.986 3.567 -16.774 1.00 93.56 96 PRO A N 1
ATOM 714 C CA . PRO A 1 96 ? 8.424 4.521 -15.766 1.00 93.56 96 PRO A CA 1
ATOM 715 C C . PRO A 1 96 ? 7.307 4.774 -14.740 1.00 93.56 96 PRO A C 1
ATOM 717 O O . PRO A 1 96 ? 6.113 4.691 -15.046 1.00 93.56 96 PRO A O 1
ATOM 720 N N . ALA A 1 97 ? 7.696 5.167 -13.525 1.00 92.38 97 ALA A N 1
ATOM 721 C CA . ALA A 1 97 ? 6.758 5.432 -12.431 1.00 92.38 97 ALA A CA 1
ATOM 722 C C . ALA A 1 97 ? 5.723 6.527 -12.762 1.00 92.38 97 ALA A C 1
ATOM 724 O O . ALA A 1 97 ? 4.600 6.465 -12.269 1.00 92.38 97 ALA A O 1
ATOM 725 N N . SER A 1 98 ? 6.063 7.484 -13.634 1.00 93.88 98 SER A N 1
ATOM 726 C CA . SER A 1 98 ? 5.151 8.548 -14.080 1.00 93.88 98 SER A CA 1
ATOM 727 C C . SER A 1 98 ? 3.905 8.015 -14.792 1.00 93.88 98 SER A C 1
ATOM 729 O O . SER A 1 98 ? 2.809 8.506 -14.544 1.00 93.88 98 SER A O 1
ATOM 731 N N . HIS A 1 99 ? 4.043 6.977 -15.624 1.00 92.56 99 HIS A N 1
ATOM 732 C CA . HIS A 1 99 ? 2.899 6.368 -16.308 1.00 92.56 99 HIS A CA 1
ATOM 733 C C . HIS A 1 99 ? 1.998 5.643 -15.310 1.00 92.56 99 HIS A C 1
ATOM 735 O O . HIS A 1 99 ? 0.780 5.806 -15.338 1.00 92.56 99 HIS A O 1
ATOM 741 N N . GLY A 1 100 ? 2.601 4.899 -14.378 1.00 90.44 100 GLY A N 1
ATOM 742 C CA . GLY A 1 100 ? 1.855 4.258 -13.300 1.00 90.44 100 GLY A CA 1
ATOM 743 C C . GLY A 1 100 ? 1.100 5.274 -12.439 1.00 90.44 100 GLY A C 1
ATOM 744 O O . GLY A 1 100 ? -0.055 5.040 -12.108 1.00 90.44 100 GLY A O 1
ATOM 745 N N . ALA A 1 101 ? 1.705 6.426 -12.134 1.00 91.62 101 ALA A N 1
ATOM 746 C CA . ALA A 1 101 ? 1.067 7.472 -11.337 1.00 91.62 101 ALA A CA 1
ATOM 747 C C . ALA A 1 101 ? -0.196 8.036 -12.009 1.00 91.62 101 ALA A C 1
ATOM 749 O O . ALA A 1 101 ? -1.203 8.222 -11.333 1.00 91.62 101 ALA A O 1
ATOM 750 N N . ILE A 1 102 ? -0.174 8.245 -13.331 1.00 93.75 102 ILE A N 1
ATOM 751 C CA . ILE A 1 102 ? -1.352 8.699 -14.088 1.00 93.75 102 ILE A CA 1
ATOM 752 C C . ILE A 1 102 ? -2.468 7.651 -14.025 1.00 93.75 102 ILE A C 1
ATOM 754 O O . ILE A 1 102 ? -3.608 7.993 -13.718 1.00 93.75 102 ILE A O 1
ATOM 758 N N . VAL A 1 103 ? -2.138 6.374 -14.255 1.00 92.88 103 VAL A N 1
ATOM 759 C CA . VAL A 1 103 ? -3.112 5.270 -14.191 1.00 92.88 103 VAL A CA 1
ATOM 760 C C . VAL A 1 103 ? -3.735 5.159 -12.796 1.00 92.88 103 VAL A C 1
ATOM 762 O O . VAL A 1 103 ? -4.947 5.003 -12.676 1.00 92.88 103 VAL A O 1
ATOM 765 N N . LEU A 1 104 ? -2.934 5.291 -11.733 1.00 90.56 104 LEU A N 1
ATOM 766 C CA . LEU A 1 104 ? -3.455 5.316 -10.363 1.00 90.56 104 LEU A CA 1
ATOM 767 C C . LEU A 1 104 ? -4.306 6.558 -10.082 1.00 90.56 104 LEU A C 1
ATOM 769 O O . LEU A 1 104 ? -5.305 6.454 -9.378 1.00 90.56 104 LEU A O 1
ATOM 773 N N . GLY A 1 105 ? -3.942 7.713 -10.641 1.00 90.81 105 GLY A N 1
ATOM 774 C CA . GLY A 1 105 ? -4.683 8.963 -10.474 1.00 90.81 105 GLY A CA 1
ATOM 775 C C . GLY A 1 105 ? -6.099 8.915 -11.051 1.00 90.81 105 GLY A C 1
ATOM 776 O O . GLY A 1 105 ? -6.997 9.550 -10.505 1.00 90.81 105 GLY A O 1
ATOM 777 N N . ILE A 1 106 ? -6.319 8.130 -12.110 1.00 94.31 106 ILE A N 1
ATOM 778 C CA . ILE A 1 106 ? -7.647 7.936 -12.716 1.00 94.31 106 ILE A CA 1
ATOM 779 C C . ILE A 1 106 ? -8.406 6.723 -12.161 1.00 94.31 106 ILE A C 1
ATOM 781 O O . ILE A 1 106 ? -9.585 6.565 -12.467 1.00 94.31 106 ILE A O 1
ATOM 785 N N . LEU A 1 107 ? -7.772 5.882 -11.332 1.00 91.12 107 LEU A N 1
ATOM 786 C CA . LEU A 1 107 ? -8.392 4.689 -10.742 1.00 91.12 107 LEU A CA 1
ATOM 787 C C . LEU A 1 107 ? -9.732 4.964 -10.028 1.00 91.12 107 LEU A C 1
ATOM 789 O O . LEU A 1 107 ? -10.629 4.134 -10.178 1.00 91.12 107 LEU A O 1
ATOM 793 N N . PRO A 1 108 ? -9.935 6.102 -9.324 1.00 92.00 108 PRO A N 1
ATOM 794 C CA . PRO A 1 108 ? -11.227 6.411 -8.714 1.00 92.00 108 PRO A CA 1
ATOM 795 C C . PRO A 1 108 ? -12.402 6.414 -9.701 1.00 92.00 108 PRO A C 1
ATOM 797 O O . PRO A 1 108 ? -13.509 6.072 -9.305 1.00 92.00 108 PRO A O 1
ATOM 800 N N . LEU A 1 109 ? -12.172 6.719 -10.986 1.00 93.38 109 LEU A N 1
ATOM 801 C CA . LEU A 1 109 ? -13.212 6.681 -12.024 1.00 93.38 109 LEU A CA 1
ATOM 802 C C . LEU A 1 109 ? -13.723 5.263 -12.315 1.00 93.38 109 LEU A C 1
ATOM 804 O O . LEU A 1 109 ? -14.800 5.110 -12.876 1.00 93.38 109 LEU A O 1
ATOM 808 N N . ALA A 1 110 ? -12.951 4.232 -11.965 1.00 90.38 110 ALA A N 1
ATOM 809 C CA . ALA A 1 110 ? -13.330 2.833 -12.141 1.00 90.38 110 ALA A CA 1
ATOM 810 C C . ALA A 1 110 ? -13.998 2.225 -10.894 1.00 90.38 110 ALA A C 1
ATOM 812 O O . ALA A 1 110 ? -14.517 1.113 -10.972 1.00 90.38 110 ALA A O 1
ATOM 813 N N . THR A 1 111 ? -13.945 2.908 -9.745 1.00 88.00 111 THR A N 1
ATOM 814 C CA . THR A 1 111 ? -14.430 2.388 -8.452 1.00 88.00 111 THR A CA 1
ATOM 815 C C . THR A 1 111 ? -15.550 3.213 -7.816 1.00 88.00 111 THR A C 1
ATOM 817 O O . THR A 1 111 ? -16.110 2.758 -6.820 1.00 88.00 111 THR A O 1
ATOM 820 N N . ALA A 1 112 ? -15.813 4.421 -8.326 1.00 74.50 112 ALA A N 1
ATOM 821 C CA . ALA A 1 112 ? -16.921 5.288 -7.915 1.00 74.50 112 ALA A CA 1
ATOM 822 C C . ALA A 1 112 ? -18.240 4.842 -8.558 1.00 74.50 112 ALA A C 1
ATOM 824 O O . ALA A 1 112 ? -19.267 4.897 -7.846 1.00 74.50 112 ALA A O 1
#

pLDDT: mean 90.65, std 6.11, range [49.06, 96.69]

Sequence (112 aa):
MKQIDSETVGLAYGFLGVLIFSLTLPATRLAVAEIDSTVVGLGRAIVASSLLAIILLKITRQPLLSRKHLSILCVVA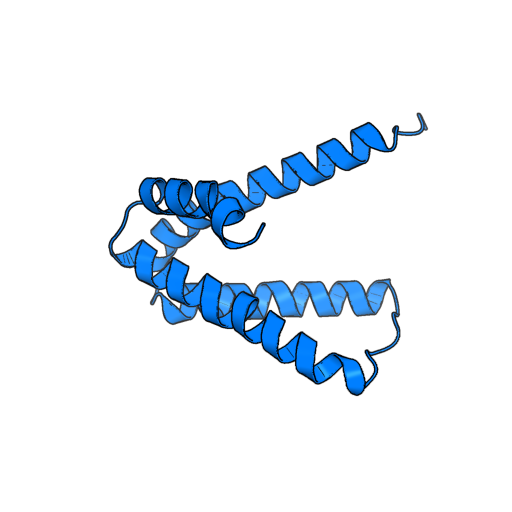AGVIVGFPLLSAWAMRWLPASHGAIVLGILPLATA

Radius of gyration: 16.95 Å; chains: 1; bounding box: 37×39×44 Å

Foldseek 3Di:
DPPDDPVNVVVVVVVVVCVVVLVLLVVLLVCVVPDPLQCQQQVCLCVVVVVVVVVCCVVVVDDDDDPVCVVVVVVVCCCRRPNPSSVSSVVSPPDHSVVVVVVVVCVVVVVD